Protein AF-A0A3P1XCD5-F1 (afdb_monomer_lite)

Secondary structure (DSSP, 8-state):
----EEE----TTT--PPPEEE-EEE-TTS-EEE----EEEEEETTEEEEEE----SEEEE--GGGTT-S-SEEEETTEEEES----S----S-EE-SSSS-SEEE-TT--EEESS----S----SS---SS---SS----SS----S---S-S---

pLDDT: mean 77.54, std 20.91, range [39.84, 97.88]

Organism: Escherichia coli (NCBI:txid562)

Radius of gyration: 29.1 Å; chains: 1; bounding box: 62×25×95 Å

InterPro domains:
  IPR015406 Tip attachment protein J, central straight fiber domain [PF09327] (1-129)
  IPR053171 Viral Tip Attachment Protein [PTHR36251] (1-156)

Structure (mmCIF, N/CA/C/O backbone):
data_AF-A0A3P1XCD5-F1
#
_entry.id   AF-A0A3P1XCD5-F1
#
loop_
_atom_site.group_PDB
_atom_site.id
_atom_site.type_symbol
_atom_site.label_atom_id
_atom_site.label_alt_id
_atom_site.label_comp_id
_atom_site.label_asym_id
_atom_site.label_entity_id
_atom_site.label_seq_id
_atom_site.pdbx_PDB_ins_code
_atom_site.Cartn_x
_atom_site.Cartn_y
_atom_site.Cartn_z
_atom_site.occupancy
_atom_site.B_iso_or_equiv
_atom_site.auth_seq_id
_atom_site.auth_comp_id
_atom_site.auth_asym_id
_atom_site.auth_atom_id
_atom_site.pdbx_PDB_model_num
ATOM 1 N N . ALA A 1 1 ? -35.760 3.566 32.550 1.00 39.84 1 ALA A N 1
ATOM 2 C CA . ALA A 1 1 ? -34.903 3.863 33.716 1.00 39.84 1 ALA A CA 1
ATOM 3 C C . ALA A 1 1 ? -33.448 3.689 33.296 1.00 39.84 1 ALA A C 1
ATOM 5 O O . ALA A 1 1 ? -33.149 2.697 32.645 1.00 39.84 1 ALA A O 1
ATOM 6 N N . ILE A 1 2 ? -32.579 4.657 33.595 1.00 44.41 2 ILE A N 1
ATOM 7 C CA . ILE A 1 2 ? -31.130 4.544 33.365 1.00 44.41 2 ILE A CA 1
ATOM 8 C C . ILE A 1 2 ? -30.530 3.922 34.626 1.00 44.41 2 ILE A C 1
ATOM 10 O O . ILE A 1 2 ? -30.710 4.470 35.710 1.00 44.41 2 ILE A O 1
ATOM 14 N N . GLN A 1 3 ? -29.849 2.786 34.490 1.00 42.66 3 GLN A N 1
ATOM 15 C CA . GLN A 1 3 ? -29.145 2.135 35.592 1.00 42.66 3 GLN A CA 1
ATOM 16 C C . GLN A 1 3 ? -27.652 2.442 35.459 1.00 42.66 3 GLN A C 1
ATOM 18 O O . GLN A 1 3 ? -27.022 2.070 34.472 1.00 42.66 3 GLN A O 1
ATOM 23 N N . GLN A 1 4 ? -27.110 3.169 36.434 1.00 44.19 4 GLN A N 1
ATOM 24 C CA . GLN A 1 4 ? -25.679 3.422 36.581 1.00 44.19 4 GLN A CA 1
ATOM 25 C C . GLN A 1 4 ? -25.167 2.534 37.715 1.00 44.19 4 GLN A C 1
ATOM 27 O O . GLN A 1 4 ? -25.718 2.561 38.814 1.00 44.19 4 GLN A O 1
ATOM 32 N N . ILE A 1 5 ? -24.123 1.750 37.454 1.00 49.16 5 ILE A N 1
ATOM 33 C CA . ILE A 1 5 ? -23.420 0.979 38.483 1.00 49.16 5 ILE A CA 1
ATOM 34 C C . ILE A 1 5 ? -22.043 1.625 38.654 1.00 49.16 5 ILE A C 1
ATOM 36 O O . ILE A 1 5 ? -21.262 1.675 37.707 1.00 49.16 5 ILE A O 1
ATOM 40 N N . GLN A 1 6 ? -21.770 2.153 39.847 1.00 47.38 6 GLN A N 1
ATOM 41 C CA . GLN A 1 6 ? -20.450 2.603 40.298 1.00 47.38 6 GLN A CA 1
ATOM 42 C C . GLN A 1 6 ? -20.065 1.769 41.523 1.00 47.38 6 GLN A C 1
ATOM 44 O O . GLN A 1 6 ? -20.864 1.648 42.451 1.00 47.38 6 GLN A O 1
ATOM 49 N N . LYS A 1 7 ? -18.842 1.230 41.563 1.00 43.72 7 LYS A N 1
ATOM 50 C CA . LYS A 1 7 ? -18.254 0.677 42.791 1.00 43.72 7 LYS A CA 1
ATOM 51 C C . LYS A 1 7 ? -16.837 1.219 42.956 1.00 43.72 7 LYS A C 1
ATOM 53 O O . LYS A 1 7 ? -16.003 1.045 42.075 1.00 43.72 7 LYS A O 1
ATOM 58 N N . VAL A 1 8 ? -16.590 1.869 44.090 1.00 49.16 8 VAL A N 1
ATOM 59 C CA . VAL A 1 8 ? -15.277 2.369 44.518 1.00 49.16 8 VAL A CA 1
ATOM 60 C C . VAL A 1 8 ? -15.071 1.906 45.949 1.00 49.16 8 VAL A C 1
ATOM 62 O O . VAL A 1 8 ? -15.930 2.152 46.793 1.00 49.16 8 VAL A O 1
ATOM 65 N N . GLN A 1 9 ? -13.958 1.235 46.225 1.00 43.09 9 GLN A N 1
ATOM 66 C CA . GLN A 1 9 ? -13.494 0.971 47.584 1.00 43.09 9 GLN A CA 1
ATOM 67 C C . GLN A 1 9 ? -12.041 1.429 47.669 1.00 43.09 9 GLN A C 1
ATOM 69 O O . GLN A 1 9 ? -11.182 0.930 46.944 1.00 43.09 9 GLN A O 1
ATOM 74 N N . VAL A 1 10 ? -11.796 2.399 48.544 1.00 47.75 10 VAL A N 1
ATOM 75 C CA . VAL A 1 10 ? -10.459 2.840 48.939 1.00 47.75 10 VAL A CA 1
ATOM 76 C C . VAL A 1 10 ? -10.131 2.105 50.238 1.00 47.75 10 VAL A C 1
ATOM 78 O O . VAL A 1 10 ? -10.894 2.201 51.197 1.00 47.75 10 VAL A O 1
ATOM 81 N N . ASP A 1 11 ? -9.037 1.344 50.264 1.00 45.06 11 ASP A N 1
ATOM 82 C CA . ASP A 1 11 ? -8.411 0.914 51.518 1.00 45.06 11 ASP A CA 1
ATOM 83 C C . ASP A 1 11 ? -7.591 2.100 52.057 1.00 45.06 11 ASP A C 1
ATOM 85 O O . ASP A 1 11 ? -6.872 2.759 51.307 1.00 45.06 11 ASP A O 1
ATOM 89 N N . THR A 1 12 ? -7.708 2.359 53.358 1.00 47.94 12 THR A N 1
ATOM 90 C CA . THR A 1 12 ? -6.943 3.270 54.235 1.00 47.94 12 THR A CA 1
ATOM 91 C C . THR A 1 12 ? -5.416 3.346 54.035 1.00 47.94 12 THR A C 1
ATOM 93 O O . THR A 1 12 ? -4.775 4.187 54.658 1.00 47.94 12 THR A O 1
ATOM 96 N N . ASN A 1 13 ? -4.827 2.536 53.153 1.00 54.19 13 ASN A N 1
ATOM 97 C CA . ASN A 1 13 ? -3.390 2.446 52.873 1.00 54.19 13 ASN A CA 1
ATOM 98 C C . ASN A 1 13 ? -2.887 3.285 51.676 1.00 54.19 13 ASN A C 1
ATOM 100 O O . ASN A 1 13 ? -1.794 3.039 51.175 1.00 54.19 13 ASN A O 1
ATOM 104 N N . ASN A 1 14 ? -3.645 4.281 51.202 1.00 51.28 14 ASN A N 1
ATOM 105 C CA . ASN A 1 14 ? -3.212 5.224 50.152 1.00 51.28 14 ASN A CA 1
ATOM 106 C C . ASN A 1 14 ? -2.833 4.579 48.794 1.00 51.28 14 ASN A C 1
ATOM 108 O O . ASN A 1 14 ? -2.141 5.194 47.984 1.00 51.28 14 ASN A O 1
ATOM 112 N N . ASN A 1 15 ? -3.315 3.361 48.521 1.00 48.16 15 ASN A N 1
ATOM 113 C CA . ASN A 1 15 ? -3.253 2.751 47.194 1.00 48.16 15 ASN A CA 1
ATOM 114 C C . ASN A 1 15 ? -4.500 3.152 46.393 1.00 48.16 15 ASN A C 1
ATOM 116 O O . ASN A 1 15 ? -5.629 2.799 46.738 1.00 48.16 15 ASN A O 1
ATOM 120 N N . LEU A 1 16 ? -4.285 3.913 45.320 1.00 46.44 16 LEU A N 1
ATOM 121 C CA . LEU A 1 16 ? -5.305 4.299 44.344 1.00 46.44 16 LEU A CA 1
ATOM 122 C C . LEU A 1 16 ? -5.878 3.046 43.656 1.00 46.44 16 LEU A C 1
ATOM 124 O O . LEU A 1 16 ? -5.241 2.473 42.780 1.00 46.44 16 LEU A O 1
ATOM 128 N N . ASN A 1 17 ? -7.097 2.642 44.025 1.00 46.97 17 ASN A N 1
ATOM 129 C CA . ASN A 1 17 ? -7.851 1.590 43.335 1.00 46.97 17 ASN A CA 1
ATOM 130 C C . ASN A 1 17 ? -8.818 2.208 42.308 1.00 46.97 17 ASN A C 1
ATOM 132 O O . ASN A 1 17 ? -9.622 3.085 42.628 1.00 46.97 17 ASN A O 1
ATOM 136 N N . SER A 1 18 ? -8.729 1.740 41.062 1.00 45.72 18 SER A N 1
ATOM 137 C CA . SER A 1 18 ? -9.459 2.217 39.878 1.00 45.72 18 SER A CA 1
ATOM 138 C C . SER A 1 18 ? -10.990 2.104 39.978 1.00 45.72 18 SER A C 1
ATOM 140 O O . SER A 1 18 ? -11.514 1.069 40.392 1.00 45.72 18 SER A O 1
ATOM 142 N N . MET A 1 19 ? -11.709 3.128 39.501 1.00 48.72 19 MET A N 1
ATOM 143 C CA . MET A 1 19 ? -13.178 3.185 39.401 1.00 48.72 19 MET A CA 1
ATOM 144 C C . MET A 1 19 ? -13.669 2.894 37.973 1.00 48.72 19 MET A C 1
ATOM 146 O O . MET A 1 19 ? -13.268 3.593 37.050 1.00 48.72 19 MET A O 1
ATOM 150 N N . TRP A 1 20 ? -14.631 1.982 37.780 1.00 42.47 20 TRP A N 1
ATOM 151 C CA . TRP A 1 20 ? -15.342 1.815 36.499 1.00 42.47 20 TRP A CA 1
ATOM 152 C C . TRP A 1 20 ? -16.846 2.115 36.627 1.00 42.47 20 TRP A C 1
ATOM 154 O O . TRP A 1 20 ? -17.448 1.875 37.674 1.00 42.47 20 TRP A O 1
ATOM 164 N N . ALA A 1 21 ? -17.453 2.660 35.563 1.00 46.06 21 ALA A N 1
ATOM 165 C CA . ALA A 1 21 ? -18.887 2.946 35.479 1.00 46.06 21 ALA A CA 1
ATOM 166 C C . ALA A 1 21 ? -19.405 2.739 34.048 1.00 46.06 21 ALA A C 1
ATOM 168 O O . ALA A 1 21 ? -18.820 3.249 33.093 1.00 46.06 21 ALA A O 1
ATOM 169 N N . VAL A 1 22 ? -20.522 2.021 33.914 1.00 49.25 22 VAL A N 1
ATOM 170 C CA . VAL A 1 22 ? -21.260 1.848 32.652 1.00 49.25 22 VAL A CA 1
ATOM 171 C C . VAL A 1 22 ? -22.561 2.636 32.752 1.00 49.25 22 VAL A C 1
ATOM 173 O O . VAL A 1 22 ? -23.276 2.548 33.753 1.00 49.25 22 VAL A O 1
ATOM 176 N N . LYS A 1 23 ? -22.861 3.426 31.721 1.00 44.03 23 LYS A N 1
ATOM 177 C CA . LYS A 1 23 ? -24.098 4.207 31.600 1.00 44.03 23 LYS A CA 1
ATOM 178 C C . LYS A 1 23 ? -24.884 3.683 30.402 1.00 44.03 23 LYS A C 1
ATOM 180 O O . LYS A 1 23 ? -24.290 3.226 29.435 1.00 44.03 23 LYS A O 1
ATOM 185 N N . LEU A 1 24 ? -26.208 3.764 30.446 1.00 44.25 24 LEU A N 1
ATOM 186 C CA . LEU A 1 24 ? -27.091 3.440 29.321 1.00 44.25 24 LEU A CA 1
ATOM 187 C C . LEU A 1 24 ? -27.911 4.685 28.954 1.00 44.25 24 LEU A C 1
ATOM 189 O O . LEU A 1 24 ? -28.311 5.441 29.839 1.00 44.25 24 LEU A O 1
ATOM 193 N N . GLN A 1 25 ? -28.165 4.913 27.666 1.00 40.53 25 GLN A N 1
ATOM 194 C CA . GLN A 1 25 ? -29.030 5.989 27.155 1.00 40.53 25 GLN A CA 1
ATOM 195 C C . GLN A 1 25 ? -29.904 5.467 26.016 1.00 40.53 25 GLN A C 1
ATOM 197 O O . GLN A 1 25 ? -29.563 4.471 25.390 1.00 40.53 25 GLN A O 1
ATOM 202 N N . GLN A 1 26 ? -31.035 6.124 25.761 1.00 43.03 26 GLN A N 1
ATOM 203 C CA . GLN A 1 26 ? -32.014 5.740 24.743 1.00 43.03 26 GLN A CA 1
ATOM 204 C C . GLN A 1 26 ? -31.973 6.732 23.566 1.00 43.03 26 GLN A C 1
ATOM 206 O O . GLN A 1 26 ? -31.944 7.940 23.782 1.00 43.03 26 GLN A O 1
ATOM 211 N N . MET A 1 27 ? -31.946 6.232 22.334 1.00 50.66 27 MET A N 1
ATOM 212 C CA . MET A 1 27 ? -32.069 6.964 21.074 1.00 50.66 27 MET A CA 1
ATOM 213 C C . MET A 1 27 ? -33.511 7.470 20.892 1.00 50.66 27 MET A C 1
ATOM 215 O O . MET A 1 27 ? -34.446 6.925 21.478 1.00 50.66 27 MET A O 1
ATOM 219 N N . GLN A 1 28 ? -33.704 8.489 20.046 1.00 43.78 28 GLN A N 1
ATOM 220 C CA . GLN A 1 28 ? -35.023 9.071 19.732 1.00 43.78 28 GLN A CA 1
ATOM 221 C C . GLN A 1 28 ? -36.004 8.085 19.065 1.00 43.78 28 GLN A C 1
ATOM 223 O O . GLN A 1 28 ? -37.207 8.311 19.116 1.00 43.78 28 GLN A O 1
ATOM 228 N N . ASP A 1 29 ? -35.511 6.983 18.488 1.00 56.44 29 ASP A N 1
ATOM 229 C CA . ASP A 1 29 ? -36.316 5.874 17.951 1.00 56.44 29 ASP A CA 1
ATOM 230 C C . ASP A 1 29 ? -36.658 4.797 19.008 1.00 56.44 29 ASP A C 1
ATOM 232 O O . ASP A 1 29 ? -37.288 3.789 18.692 1.00 56.44 29 ASP A O 1
ATOM 236 N N . GLY A 1 30 ? -36.241 4.994 20.266 1.00 52.62 30 GLY A N 1
ATOM 237 C CA . GLY A 1 30 ? -36.460 4.073 21.380 1.00 52.62 30 GLY A CA 1
ATOM 238 C C . GLY A 1 30 ? -35.308 3.100 21.669 1.00 52.62 30 GLY A C 1
ATOM 239 O O . GLY A 1 30 ? -35.405 2.342 22.639 1.00 52.62 30 GLY A O 1
ATOM 240 N N . ARG A 1 31 ? -34.205 3.110 20.907 1.00 49.84 31 ARG A N 1
ATOM 241 C CA . ARG A 1 31 ? -33.095 2.147 21.072 1.00 49.84 31 ARG A CA 1
ATOM 242 C C . ARG A 1 31 ? -32.117 2.497 22.189 1.00 49.84 31 ARG A C 1
ATOM 244 O O . ARG A 1 31 ? -31.587 3.593 22.223 1.00 49.84 31 ARG A O 1
ATOM 251 N N . LEU A 1 32 ? -31.786 1.562 23.072 1.00 48.28 32 LEU A N 1
ATOM 252 C CA . LEU A 1 32 ? -30.770 1.778 24.110 1.00 48.28 32 LEU A CA 1
ATOM 253 C C . LEU A 1 32 ? -29.347 1.546 23.555 1.00 48.28 32 LEU A C 1
ATOM 255 O O . LEU A 1 32 ? -29.138 0.584 22.822 1.00 48.28 32 LEU A O 1
ATOM 259 N N . TYR A 1 33 ? -28.368 2.388 23.906 1.00 50.53 33 TYR A N 1
ATOM 260 C CA . TYR A 1 33 ? -26.943 2.193 23.588 1.00 50.53 33 TYR A CA 1
ATOM 261 C C . TYR A 1 33 ? -26.061 2.220 24.844 1.00 50.53 33 TYR A C 1
ATOM 263 O O . TYR A 1 33 ? -26.396 2.854 25.851 1.00 50.53 33 TYR A O 1
ATOM 271 N N . ILE A 1 34 ? -24.924 1.517 24.771 1.00 55.53 34 ILE A N 1
ATOM 272 C CA . ILE A 1 34 ? -23.881 1.506 25.805 1.00 55.53 34 ILE A CA 1
ATOM 273 C C . ILE A 1 34 ? -23.209 2.881 25.810 1.00 55.53 34 ILE A C 1
ATOM 275 O O . ILE A 1 34 ? -22.548 3.267 24.850 1.00 55.53 34 ILE A O 1
ATOM 279 N N . ALA A 1 35 ? -23.415 3.626 26.892 1.00 49.25 35 ALA A N 1
ATOM 280 C CA . ALA A 1 35 ? -23.008 5.018 27.059 1.00 49.25 35 ALA A CA 1
ATOM 281 C C . ALA A 1 35 ? -21.677 5.188 27.830 1.00 49.25 35 ALA A C 1
ATOM 283 O O . ALA A 1 35 ? -21.349 6.308 28.216 1.00 49.25 35 ALA A O 1
ATOM 284 N N . GLY A 1 36 ? -20.913 4.104 28.055 1.00 42.12 36 GLY A N 1
ATOM 285 C CA . GLY A 1 36 ? -19.539 4.130 28.593 1.00 42.12 36 GLY A CA 1
ATOM 286 C C . GLY A 1 36 ? -19.046 2.772 29.125 1.00 42.12 36 GLY A C 1
ATOM 287 O O . GLY A 1 36 ? -19.868 1.964 29.548 1.00 42.12 36 GLY A O 1
ATOM 288 N N . ILE A 1 37 ? -17.724 2.532 29.107 1.00 52.44 37 ILE A N 1
ATOM 289 C CA . ILE A 1 37 ? -17.035 1.359 29.698 1.00 52.44 37 ILE A CA 1
ATOM 290 C C . ILE A 1 37 ? -15.797 1.851 30.485 1.00 52.44 37 ILE A C 1
ATOM 292 O O . ILE A 1 37 ? -15.289 2.941 30.224 1.00 52.44 37 ILE A O 1
ATOM 296 N N . GLY A 1 38 ? -15.399 1.095 31.515 1.00 52.97 38 GLY A N 1
ATOM 297 C CA . GLY A 1 38 ? -14.510 1.474 32.618 1.00 52.97 38 GLY A CA 1
ATOM 298 C C . GLY A 1 38 ? -13.114 1.997 32.272 1.00 52.97 38 GLY A C 1
ATOM 299 O O . GLY A 1 38 ? -12.480 1.557 31.315 1.00 52.97 38 GLY A O 1
ATOM 300 N N . ALA A 1 39 ? -12.637 2.898 33.135 1.00 48.97 39 ALA A N 1
ATOM 301 C CA . ALA A 1 39 ? -11.312 3.495 33.098 1.00 48.97 39 ALA A CA 1
ATOM 302 C C . ALA A 1 39 ? -10.479 3.030 34.305 1.00 48.97 39 ALA A C 1
ATOM 304 O O . ALA A 1 39 ? -11.002 2.906 35.412 1.00 48.97 39 ALA A O 1
ATOM 305 N N . GLY A 1 40 ? -9.188 2.779 34.112 1.00 52.56 40 GLY A N 1
ATOM 306 C CA . GLY A 1 40 ? -8.277 2.372 35.185 1.00 52.56 40 GLY A CA 1
ATOM 307 C C . GLY A 1 40 ? -6.885 2.959 35.003 1.00 52.56 40 GLY A C 1
ATOM 308 O O . GLY A 1 40 ? -6.543 3.409 33.911 1.00 52.56 40 GLY A O 1
ATOM 309 N N . ILE A 1 41 ? -6.105 2.975 36.084 1.00 48.50 41 ILE A N 1
ATOM 310 C CA . ILE A 1 41 ? -4.690 3.353 36.069 1.00 48.50 41 ILE A CA 1
ATOM 311 C C . ILE A 1 41 ? -3.892 2.066 36.240 1.00 48.50 41 ILE A C 1
ATOM 313 O O . ILE A 1 41 ? -4.072 1.358 37.230 1.00 48.50 41 ILE A O 1
ATOM 317 N N . GLU A 1 42 ? -3.032 1.765 35.279 1.00 52.66 42 GLU A N 1
ATOM 318 C CA . GLU A 1 42 ? -2.093 0.655 35.342 1.00 52.66 42 GLU A CA 1
ATOM 319 C C . GLU A 1 42 ? -0.697 1.203 35.637 1.00 52.66 42 GLU A C 1
ATOM 321 O O . GLU A 1 42 ? -0.253 2.174 35.023 1.00 52.66 42 GLU A O 1
ATOM 326 N N . ASN A 1 43 ? -0.016 0.618 36.620 1.00 47.09 43 ASN A N 1
ATOM 327 C CA . ASN A 1 43 ? 1.349 0.999 36.955 1.00 47.09 43 ASN A CA 1
ATOM 328 C C . ASN A 1 43 ? 2.306 0.125 36.139 1.00 47.09 43 ASN A C 1
ATOM 330 O O . ASN A 1 43 ? 2.537 -1.034 36.483 1.00 47.09 43 ASN A O 1
ATOM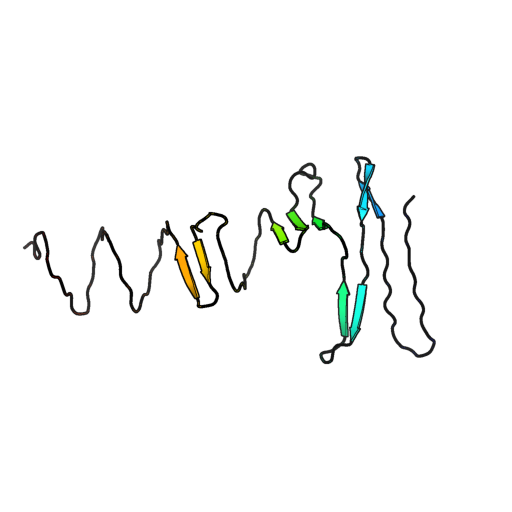 334 N N . THR A 1 44 ? 2.812 0.665 35.034 1.00 63.47 44 THR A N 1
ATOM 335 C CA . THR A 1 44 ? 3.817 -0.006 34.200 1.00 63.47 44 THR A CA 1
ATOM 336 C C . THR A 1 44 ? 5.225 0.373 34.680 1.00 63.47 44 THR A C 1
ATOM 338 O O . THR A 1 44 ? 5.382 1.411 35.327 1.00 63.47 44 THR A O 1
ATOM 341 N N . PRO A 1 45 ? 6.277 -0.406 34.365 1.00 60.91 45 PRO A N 1
ATOM 342 C CA . PRO A 1 45 ? 7.663 -0.020 34.659 1.00 60.91 45 PRO A CA 1
ATOM 343 C C . PRO A 1 45 ? 8.061 1.358 34.096 1.00 60.91 45 PRO A C 1
ATOM 345 O O . PRO A 1 45 ? 8.946 2.006 34.648 1.00 60.91 45 PRO A O 1
ATOM 348 N N . ASP A 1 46 ? 7.363 1.822 33.053 1.00 70.06 46 ASP A N 1
ATOM 349 C CA . ASP A 1 46 ? 7.556 3.122 32.400 1.00 70.06 46 ASP A CA 1
ATOM 350 C C . ASP A 1 46 ? 6.661 4.242 32.982 1.00 70.06 46 ASP A C 1
ATOM 352 O O . ASP A 1 46 ? 6.666 5.372 32.488 1.00 70.06 46 ASP A O 1
ATOM 356 N N . GLY A 1 47 ? 5.887 3.950 34.036 1.00 59.97 47 GLY A N 1
ATOM 357 C CA . GLY A 1 47 ? 5.024 4.896 34.748 1.00 59.97 47 GLY A CA 1
ATOM 358 C C . GLY A 1 47 ? 3.531 4.538 34.739 1.00 59.97 47 GLY A C 1
ATOM 359 O O . GLY A 1 47 ? 3.103 3.501 34.227 1.00 59.97 47 GLY A O 1
ATOM 360 N N . MET A 1 48 ? 2.716 5.421 35.328 1.00 63.16 48 MET A N 1
ATOM 361 C CA . MET A 1 48 ? 1.256 5.272 35.377 1.00 63.16 48 MET A CA 1
ATOM 362 C C . MET A 1 48 ? 0.620 5.532 34.006 1.00 63.16 48 MET A C 1
ATOM 364 O O . MET A 1 48 ? 0.762 6.623 33.453 1.00 63.16 48 MET A O 1
ATOM 368 N N . GLN A 1 49 ? -0.150 4.567 33.499 1.00 54.84 49 GLN A N 1
ATOM 369 C CA . GLN A 1 49 ? -0.906 4.678 32.251 1.00 54.84 49 GLN A CA 1
ATOM 370 C C . GLN A 1 49 ? -2.410 4.599 32.527 1.00 54.84 49 GLN A C 1
ATOM 372 O O . GLN A 1 49 ? -2.892 3.675 33.176 1.00 54.84 49 GLN A O 1
ATOM 377 N N . SER A 1 50 ? -3.166 5.590 32.051 1.00 50.44 50 SER A N 1
ATOM 378 C CA . SER A 1 50 ? -4.632 5.556 32.099 1.00 50.44 50 SER A CA 1
ATOM 379 C C . SER A 1 50 ? -5.177 4.859 30.856 1.00 50.44 50 SER A C 1
ATOM 381 O O . SER A 1 50 ? -4.785 5.214 29.745 1.00 50.44 50 SER A O 1
ATOM 383 N N . GLN A 1 51 ? -6.108 3.920 31.027 1.00 54.47 51 GLN A N 1
ATOM 384 C CA . GLN A 1 51 ? -6.727 3.184 29.920 1.00 54.47 51 GLN A CA 1
ATOM 385 C C . GLN A 1 51 ? -8.250 3.144 30.023 1.00 54.47 51 GLN A C 1
ATOM 387 O O . GLN A 1 51 ? -8.800 3.100 31.123 1.00 54.47 51 GLN A O 1
ATOM 392 N N . VAL A 1 52 ? -8.920 3.132 28.866 1.00 64.75 52 VAL A N 1
ATOM 393 C CA . VAL A 1 52 ? -10.356 2.856 28.726 1.00 64.75 52 VAL A CA 1
ATOM 394 C C . VAL A 1 52 ? -10.494 1.556 27.949 1.00 64.75 52 VAL A C 1
ATOM 396 O O . VAL A 1 52 ? -10.115 1.489 26.781 1.00 64.75 52 VAL A O 1
ATOM 399 N N . LEU A 1 53 ? -11.032 0.527 28.596 1.00 64.12 53 LEU A N 1
ATOM 400 C CA . LEU A 1 53 ? -11.256 -0.774 27.972 1.00 64.12 53 LEU A CA 1
ATOM 401 C C . LEU A 1 53 ? -12.728 -0.883 27.597 1.00 64.12 53 LEU A C 1
ATOM 403 O O . LEU A 1 53 ? -13.593 -0.706 28.449 1.00 64.12 53 LEU A O 1
ATOM 407 N N . LEU A 1 54 ? -13.018 -1.164 26.327 1.00 73.06 54 LEU A N 1
ATOM 408 C CA . LEU A 1 54 ? -14.377 -1.337 25.821 1.00 73.06 54 LEU A CA 1
ATOM 409 C C . LEU A 1 54 ? -14.611 -2.824 25.501 1.00 73.06 54 LEU A C 1
ATOM 411 O O . LEU A 1 54 ? -14.103 -3.324 24.504 1.00 73.06 54 LEU A O 1
ATOM 415 N N . ALA A 1 55 ? -15.385 -3.527 26.328 1.00 72.25 55 ALA A N 1
ATOM 416 C CA . ALA A 1 55 ? -15.817 -4.899 26.057 1.00 72.25 55 ALA A CA 1
ATOM 417 C C . ALA A 1 55 ? -17.198 -4.891 25.382 1.00 72.25 55 ALA A C 1
ATOM 419 O O . ALA A 1 55 ? -18.217 -4.707 26.050 1.00 72.25 55 ALA A O 1
ATOM 420 N N . ALA A 1 56 ? -17.232 -5.039 24.056 1.00 72.75 56 ALA A N 1
ATOM 421 C CA . ALA A 1 56 ? -18.467 -5.089 23.275 1.00 72.75 56 ALA A CA 1
ATOM 422 C C . ALA A 1 56 ? -18.270 -5.877 21.968 1.00 72.75 56 ALA A C 1
ATOM 424 O O . ALA A 1 56 ? -17.237 -5.732 21.321 1.00 72.75 56 ALA A O 1
ATOM 425 N N . ASP A 1 57 ? -19.290 -6.631 21.539 1.00 80.00 57 ASP A N 1
ATOM 426 C CA . ASP A 1 57 ? -19.275 -7.382 20.265 1.00 80.00 57 ASP A CA 1
ATOM 427 C C . ASP A 1 57 ? -19.180 -6.465 19.037 1.00 80.00 57 ASP A C 1
ATOM 429 O O . ASP A 1 57 ? -18.682 -6.845 17.974 1.00 80.00 57 ASP A O 1
ATOM 433 N N . ARG A 1 58 ? -19.709 -5.245 19.173 1.00 84.12 58 ARG A N 1
ATOM 434 C CA . ARG A 1 58 ? -19.723 -4.232 18.125 1.00 84.12 58 ARG A CA 1
ATOM 435 C C . ARG A 1 58 ? -19.700 -2.837 18.728 1.00 84.12 58 ARG A C 1
ATOM 437 O O . ARG A 1 58 ? -20.590 -2.471 19.495 1.00 84.12 58 ARG A O 1
ATOM 444 N N . ILE A 1 59 ? -18.738 -2.030 18.302 1.00 87.25 59 ILE A N 1
ATOM 445 C CA . ILE A 1 59 ? -18.657 -0.605 18.632 1.00 87.25 59 ILE A CA 1
ATOM 446 C C . ILE A 1 59 ? -18.837 0.159 17.333 1.00 87.25 59 ILE A C 1
ATOM 448 O O . ILE A 1 59 ? -18.059 -0.029 16.407 1.00 87.25 59 ILE A O 1
ATOM 452 N N . ALA A 1 60 ? -19.857 1.008 17.250 1.00 86.12 60 ALA A N 1
ATOM 453 C CA . ALA A 1 60 ? -20.126 1.801 16.059 1.00 86.12 60 ALA A CA 1
ATOM 454 C C . ALA A 1 60 ? -20.219 3.287 16.410 1.00 86.12 60 ALA A C 1
ATOM 456 O O . ALA A 1 60 ? -21.019 3.680 17.258 1.00 86.12 60 ALA A O 1
ATOM 457 N N . MET A 1 61 ? -19.438 4.120 15.724 1.00 86.62 61 MET A N 1
ATOM 458 C CA . MET A 1 61 ? -19.588 5.573 15.777 1.00 86.62 61 MET A CA 1
ATOM 459 C C . MET A 1 61 ? -20.570 5.988 14.685 1.00 86.62 61 MET A C 1
ATOM 461 O O . MET A 1 61 ? -20.236 5.977 13.502 1.00 86.62 61 MET A O 1
ATOM 465 N N . ILE A 1 62 ? -21.799 6.311 15.073 1.00 82.50 62 ILE A N 1
ATOM 466 C CA . ILE A 1 62 ? -22.883 6.684 14.156 1.00 82.50 62 ILE A CA 1
ATOM 467 C C . ILE A 1 62 ? -23.076 8.201 14.130 1.00 82.50 62 ILE A C 1
ATOM 469 O O . ILE A 1 62 ? -22.810 8.884 15.117 1.00 82.50 62 ILE A O 1
ATOM 473 N N . ASN A 1 63 ? -23.548 8.727 13.001 1.00 78.31 63 ASN A N 1
ATOM 474 C CA . ASN A 1 63 ? -23.934 10.127 12.865 1.00 78.31 63 ASN A CA 1
ATOM 475 C C . ASN A 1 63 ? -25.459 10.216 12.650 1.00 78.31 63 ASN A C 1
ATOM 477 O O . ASN A 1 63 ? -25.924 9.910 11.552 1.00 78.31 63 ASN A O 1
ATOM 481 N N . PRO A 1 64 ? -26.247 10.676 13.640 1.00 76.94 64 PRO A N 1
ATOM 482 C CA . PRO A 1 64 ? -27.701 10.793 13.507 1.00 76.94 64 PRO A CA 1
ATOM 483 C C . PRO A 1 64 ? -28.160 11.647 12.321 1.00 76.94 64 PRO A C 1
ATOM 485 O O . PRO A 1 64 ? -29.208 11.368 11.744 1.00 76.94 64 PRO A O 1
ATOM 488 N N . ALA A 1 65 ? -27.359 12.632 11.897 1.00 78.62 65 ALA A N 1
ATOM 489 C CA . ALA A 1 65 ? -27.687 13.500 10.766 1.00 78.62 65 ALA A CA 1
ATOM 490 C C . ALA A 1 65 ? -27.749 12.752 9.421 1.00 78.62 65 ALA A C 1
ATOM 492 O O . ALA A 1 65 ? -28.378 13.237 8.486 1.00 78.62 65 ALA A O 1
ATOM 493 N N . ASN A 1 66 ? -27.138 11.563 9.320 1.00 78.88 66 ASN A N 1
ATOM 494 C CA . ASN A 1 66 ? -27.238 10.694 8.142 1.00 78.88 66 ASN A CA 1
ATOM 495 C C . ASN A 1 66 ? -28.280 9.567 8.300 1.00 78.88 66 ASN A C 1
ATOM 497 O O . ASN A 1 66 ? -28.260 8.585 7.553 1.00 78.88 66 ASN A O 1
ATOM 501 N N . GLY A 1 67 ? -29.162 9.669 9.300 1.00 74.44 67 GLY A N 1
ATOM 502 C CA . GLY A 1 67 ? -30.142 8.630 9.618 1.00 74.44 67 GLY A CA 1
ATOM 503 C C . GLY A 1 67 ? -29.524 7.371 10.233 1.00 74.44 67 GLY A C 1
ATOM 504 O O . GLY A 1 67 ? -30.132 6.307 10.169 1.00 74.44 67 GLY A O 1
ATOM 505 N N . ASN A 1 68 ? -28.311 7.465 10.797 1.00 73.00 68 ASN A N 1
ATOM 506 C CA . ASN A 1 68 ? -27.537 6.337 11.336 1.00 73.00 68 ASN A CA 1
ATOM 507 C C . ASN A 1 68 ? -27.230 5.230 10.308 1.00 73.00 68 ASN A C 1
ATOM 509 O O . ASN A 1 68 ? -26.947 4.091 10.683 1.00 73.00 68 ASN A O 1
ATOM 513 N N . THR A 1 69 ? -27.285 5.551 9.015 1.00 75.88 69 THR A N 1
ATOM 514 C CA . THR A 1 69 ? -27.168 4.567 7.927 1.00 75.88 69 THR A CA 1
ATOM 515 C C . THR A 1 69 ? -25.718 4.261 7.555 1.00 75.88 69 THR A C 1
ATOM 517 O O . THR A 1 69 ? -25.413 3.151 7.124 1.00 75.88 69 THR A O 1
ATOM 520 N N . LYS A 1 70 ? -24.806 5.219 7.769 1.00 80.69 70 LYS A N 1
ATOM 521 C CA . LYS A 1 70 ? -23.374 5.099 7.459 1.00 80.69 70 LYS A CA 1
ATOM 522 C C . LYS A 1 70 ? -22.553 5.388 8.726 1.00 80.69 70 LYS A C 1
ATOM 524 O O . LYS A 1 70 ? -22.346 6.562 9.051 1.00 80.69 70 LYS A O 1
ATOM 529 N N . PRO A 1 71 ? -22.112 4.359 9.476 1.00 83.25 71 PRO A N 1
ATOM 530 C CA . PRO A 1 71 ? -21.237 4.557 10.628 1.00 83.25 71 PRO A CA 1
ATOM 531 C C . PRO A 1 71 ? -19.870 5.081 10.174 1.00 83.25 71 PRO A C 1
ATOM 533 O O . PRO A 1 71 ? -19.349 4.654 9.149 1.00 83.25 71 PRO A O 1
ATOM 536 N N . MET A 1 72 ? -19.257 5.982 10.930 1.00 85.81 72 MET A N 1
ATOM 537 C CA . MET A 1 72 ? -17.907 6.486 10.645 1.00 85.81 72 MET A CA 1
ATOM 538 C C . MET A 1 72 ? -16.835 5.432 10.952 1.00 85.81 72 MET A C 1
ATOM 540 O O . MET A 1 72 ? -15.854 5.309 10.225 1.00 85.81 72 MET A O 1
ATOM 544 N N . PHE A 1 73 ? -17.066 4.652 12.006 1.00 91.88 73 PHE A N 1
ATOM 545 C CA . PHE A 1 73 ? -16.176 3.616 12.515 1.00 91.88 73 PHE A CA 1
ATOM 546 C C . PHE A 1 73 ? -17.023 2.452 13.016 1.00 91.88 73 PHE A C 1
ATOM 548 O O . PHE A 1 73 ? -18.014 2.684 13.715 1.00 91.88 73 PHE A O 1
ATOM 555 N N . VAL A 1 74 ? -16.639 1.221 12.688 1.00 91.94 74 VAL A N 1
ATOM 556 C CA . VAL A 1 74 ? -17.206 0.008 13.283 1.00 91.94 74 VAL A CA 1
ATOM 557 C C . VAL A 1 74 ? -16.072 -0.928 13.672 1.00 91.94 74 VAL A C 1
ATOM 559 O O . VAL A 1 74 ? -15.379 -1.426 12.794 1.00 91.94 74 VAL A O 1
ATOM 562 N N . GLY A 1 75 ? -15.905 -1.183 14.966 1.00 93.00 75 GLY A N 1
ATOM 563 C CA . GLY A 1 75 ? -15.108 -2.300 15.466 1.00 93.00 75 GLY A CA 1
ATOM 564 C C . GLY A 1 75 ? -16.011 -3.516 15.636 1.00 93.00 75 GLY A C 1
ATOM 565 O O . GLY A 1 75 ? -16.990 -3.431 16.383 1.00 93.00 75 GLY A O 1
ATOM 566 N N . GLN A 1 76 ? -15.733 -4.603 14.918 1.00 92.56 76 GLN A N 1
ATOM 567 C CA . GLN A 1 76 ? -16.491 -5.855 14.993 1.00 92.56 76 GLN A CA 1
ATOM 568 C C . GLN A 1 76 ? -15.654 -7.017 14.447 1.00 92.56 76 GLN A C 1
ATOM 570 O O . GLN A 1 76 ? -15.069 -6.889 13.376 1.00 92.56 76 GLN A O 1
ATOM 575 N N . GLY A 1 77 ? -15.645 -8.156 15.150 1.00 89.38 77 GLY A N 1
ATOM 576 C CA . GLY A 1 77 ? -14.995 -9.386 14.675 1.00 89.38 77 GLY A CA 1
ATOM 577 C C . GLY A 1 77 ? -13.513 -9.200 14.342 1.00 89.38 77 GLY A C 1
ATOM 578 O O . GLY A 1 77 ? -13.095 -9.532 13.239 1.00 89.38 77 GLY A O 1
ATOM 579 N N . ASP A 1 78 ? -12.756 -8.589 15.259 1.00 89.38 78 ASP A N 1
ATOM 580 C CA . ASP A 1 78 ? -11.325 -8.260 15.119 1.00 89.38 78 ASP A CA 1
ATOM 581 C C . ASP A 1 78 ? -10.970 -7.342 13.936 1.00 89.38 78 ASP A C 1
ATOM 583 O O . ASP A 1 78 ? -9.799 -7.134 13.614 1.00 89.38 78 ASP A O 1
ATOM 587 N N . GLN A 1 79 ? -11.977 -6.747 13.298 1.00 91.62 79 GLN A N 1
ATOM 588 C CA . GLN A 1 79 ? -11.818 -5.835 12.178 1.00 91.62 79 GLN A CA 1
ATOM 589 C C . GLN A 1 79 ? -12.358 -4.451 12.513 1.00 91.62 79 GLN A C 1
ATOM 591 O O . GLN A 1 79 ? -13.296 -4.272 13.295 1.00 91.62 79 GLN A O 1
ATOM 596 N N . ILE A 1 80 ? -11.751 -3.455 11.873 1.00 92.94 80 ILE A N 1
ATOM 597 C CA . ILE A 1 80 ? -12.215 -2.076 11.886 1.00 92.94 80 ILE A CA 1
ATOM 598 C C . ILE A 1 80 ? -12.687 -1.730 10.479 1.00 92.94 80 ILE A C 1
ATOM 600 O O . ILE A 1 80 ? -11.915 -1.782 9.522 1.00 92.94 80 ILE A O 1
ATOM 604 N N . PHE A 1 81 ? -13.946 -1.324 10.367 1.00 91.56 81 PHE A N 1
ATOM 605 C CA . PHE A 1 81 ? -14.533 -0.804 9.142 1.00 91.56 81 PHE A CA 1
ATOM 606 C C . PHE A 1 81 ? -14.634 0.713 9.245 1.00 91.56 81 PHE A C 1
ATOM 608 O O . PHE A 1 81 ? -15.243 1.253 10.172 1.00 91.56 81 PHE A O 1
ATOM 615 N N . MET A 1 82 ? -14.045 1.401 8.276 1.00 92.69 82 MET A N 1
ATOM 616 C CA . MET A 1 82 ? -14.118 2.850 8.132 1.00 92.69 82 MET A CA 1
ATOM 617 C C . MET A 1 82 ? -14.537 3.165 6.707 1.00 92.69 82 MET A C 1
ATOM 619 O O . MET A 1 82 ? -14.085 2.519 5.765 1.00 92.69 82 MET A O 1
ATOM 623 N N . ASN A 1 83 ? -15.408 4.155 6.556 1.00 86.69 83 ASN A N 1
ATOM 624 C CA . ASN A 1 83 ? -15.855 4.572 5.234 1.00 86.69 83 ASN A CA 1
ATOM 625 C C . ASN A 1 83 ? -14.835 5.479 4.547 1.00 86.69 83 ASN A C 1
ATOM 627 O O . ASN A 1 83 ? -14.459 5.244 3.406 1.00 86.69 83 ASN A O 1
ATOM 631 N N . GLU A 1 84 ? -14.400 6.517 5.252 1.00 88.12 84 GLU A N 1
ATOM 632 C CA . GLU A 1 84 ? -13.436 7.507 4.785 1.00 88.12 84 GLU A CA 1
ATOM 633 C C . GLU A 1 84 ? -12.523 7.847 5.961 1.00 88.12 84 GLU A C 1
ATOM 635 O O . GLU A 1 84 ? -12.985 7.945 7.101 1.00 88.12 84 GLU A O 1
ATOM 640 N N . VAL A 1 85 ? -11.227 7.997 5.694 1.00 91.31 85 VAL A N 1
ATOM 641 C CA . VAL A 1 85 ? -10.227 8.295 6.718 1.00 91.31 85 VAL A CA 1
ATOM 642 C C . VAL A 1 85 ? -9.255 9.350 6.198 1.00 91.31 85 VAL A C 1
ATOM 644 O O . VAL A 1 85 ? -8.782 9.270 5.067 1.00 91.31 85 VAL A O 1
ATOM 647 N N . PHE A 1 86 ? -8.950 10.342 7.034 1.00 94.00 86 PHE A N 1
ATOM 648 C CA . PHE A 1 86 ? -7.901 11.326 6.789 1.00 94.00 86 PHE A CA 1
ATOM 649 C C . PHE A 1 86 ? -6.804 11.129 7.835 1.00 94.00 86 PHE A C 1
ATOM 651 O O . PHE A 1 86 ? -7.058 11.237 9.034 1.00 94.00 86 PHE A O 1
ATOM 658 N N . LEU A 1 87 ? -5.593 10.798 7.387 1.00 94.38 87 LEU A N 1
ATOM 659 C CA . LEU A 1 87 ? -4.457 10.464 8.246 1.00 94.38 87 LEU A CA 1
ATOM 660 C C . LEU A 1 87 ? -3.271 11.362 7.908 1.00 94.38 87 LEU A C 1
ATOM 662 O O . LEU A 1 87 ? -3.017 11.640 6.739 1.00 94.38 87 LEU A O 1
ATOM 666 N N . LYS A 1 88 ? -2.496 11.754 8.927 1.00 96.12 88 LYS A N 1
ATOM 667 C CA . LYS A 1 88 ? -1.192 12.398 8.706 1.00 96.12 88 LYS A CA 1
ATOM 668 C C . LYS A 1 88 ? -0.152 11.386 8.209 1.00 96.12 88 LYS A C 1
ATOM 670 O O . LYS A 1 88 ? 0.570 11.673 7.264 1.00 96.12 88 LYS A O 1
ATOM 675 N N . TYR A 1 89 ? -0.099 10.212 8.842 1.00 95.44 89 TYR A N 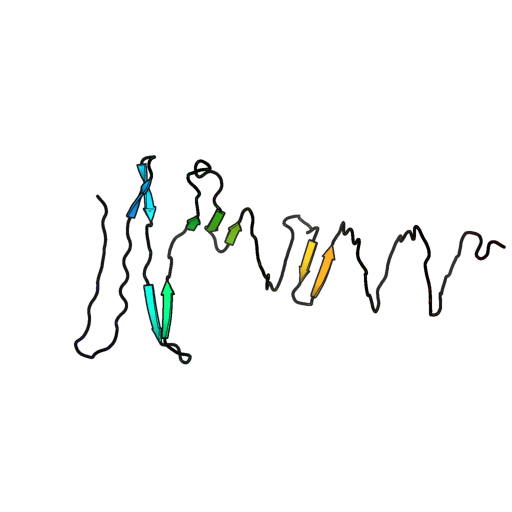1
ATOM 676 C CA . TYR A 1 89 ? 0.775 9.094 8.479 1.00 95.44 89 TYR A CA 1
ATOM 677 C C . TYR A 1 89 ? 0.042 7.766 8.706 1.00 95.44 89 TYR A C 1
ATOM 679 O O . TYR A 1 89 ? -0.741 7.654 9.651 1.00 95.44 89 TYR A O 1
ATOM 687 N N . LEU A 1 90 ? 0.320 6.766 7.865 1.00 93.75 90 LEU A N 1
ATOM 688 C CA . LEU A 1 90 ? -0.133 5.385 8.032 1.00 93.75 90 LEU A CA 1
ATOM 689 C C . LEU A 1 90 ? 1.090 4.479 8.198 1.00 93.75 90 LEU A C 1
ATOM 691 O O . LEU A 1 90 ? 1.875 4.329 7.264 1.00 93.75 90 LEU A O 1
ATOM 695 N N . THR A 1 91 ? 1.224 3.858 9.368 1.00 94.12 91 THR A N 1
ATOM 696 C CA . THR A 1 91 ? 2.221 2.811 9.624 1.00 94.12 91 THR A CA 1
ATOM 697 C C . THR A 1 91 ? 1.512 1.467 9.591 1.00 94.12 91 THR A C 1
ATOM 699 O O . THR A 1 91 ? 0.717 1.170 10.480 1.00 94.12 91 THR A O 1
ATOM 702 N N . ALA A 1 92 ? 1.779 0.664 8.565 1.00 94.25 92 ALA A N 1
ATOM 703 C CA . ALA A 1 92 ? 1.180 -0.655 8.407 1.00 94.25 92 ALA A CA 1
ATOM 704 C C . ALA A 1 92 ? 2.220 -1.647 7.862 1.00 94.25 92 ALA A C 1
ATOM 706 O O . ALA A 1 92 ? 2.951 -1.291 6.936 1.00 94.25 92 ALA A O 1
ATOM 707 N N . PRO A 1 93 ? 2.286 -2.885 8.390 1.00 94.44 93 PRO A N 1
ATOM 708 C CA . PRO A 1 93 ? 3.186 -3.909 7.859 1.00 94.44 93 PRO A CA 1
ATOM 709 C C . PRO A 1 93 ? 2.751 -4.384 6.468 1.00 94.44 93 PRO A C 1
ATOM 711 O O . PRO A 1 93 ? 3.586 -4.776 5.661 1.00 94.44 93 PRO A O 1
ATOM 714 N N . THR A 1 94 ? 1.445 -4.352 6.184 1.00 96.12 94 THR A N 1
ATOM 715 C CA . THR A 1 94 ? 0.883 -4.678 4.872 1.00 96.12 94 THR A CA 1
ATOM 716 C C . THR A 1 94 ? -0.272 -3.752 4.520 1.00 96.12 94 THR A C 1
ATOM 718 O O . THR A 1 94 ? -1.006 -3.299 5.399 1.00 96.12 94 THR A O 1
ATOM 721 N N . ILE A 1 95 ? -0.448 -3.487 3.226 1.00 96.50 95 ILE A N 1
ATOM 722 C CA . ILE A 1 95 ? -1.609 -2.775 2.674 1.00 96.50 95 ILE A CA 1
ATOM 723 C C . ILE A 1 95 ? -2.073 -3.564 1.455 1.00 96.50 95 ILE A C 1
ATOM 725 O O . ILE A 1 95 ? -1.266 -3.810 0.567 1.00 96.50 95 ILE A O 1
ATOM 729 N N . THR A 1 96 ? -3.343 -3.967 1.393 1.00 96.19 96 THR A N 1
ATOM 730 C CA . THR A 1 96 ? -3.872 -4.796 0.295 1.00 96.19 96 THR A CA 1
ATOM 731 C C . THR A 1 96 ? -5.239 -4.287 -0.153 1.00 96.19 96 THR A C 1
ATOM 733 O O . THR A 1 96 ? -6.118 -4.053 0.673 1.00 96.19 96 THR A O 1
ATOM 736 N N . SER A 1 97 ? -5.436 -4.117 -1.463 1.00 95.81 97 SER A N 1
ATOM 737 C CA . SER A 1 97 ? -6.753 -3.793 -2.033 1.00 95.81 97 SER A CA 1
ATOM 738 C C . SER A 1 97 ? -7.699 -4.997 -1.959 1.00 95.81 97 SER A C 1
ATOM 740 O O . SER A 1 97 ? -7.255 -6.110 -2.220 1.00 95.81 97 SER A O 1
ATOM 742 N N . GLY A 1 98 ? -9.000 -4.787 -1.740 1.00 93.50 98 GLY A N 1
ATOM 743 C CA . GLY A 1 98 ? -9.984 -5.871 -1.559 1.00 93.50 98 GLY A CA 1
ATOM 744 C C . GLY A 1 98 ? -10.284 -6.776 -2.770 1.00 93.50 98 GLY A C 1
ATOM 745 O O . GLY A 1 98 ? -11.103 -7.681 -2.651 1.00 93.50 98 GLY A O 1
ATOM 746 N N . GLY A 1 99 ? -9.668 -6.555 -3.937 1.00 91.62 99 GLY A N 1
ATOM 747 C CA . GLY A 1 99 ? -9.824 -7.443 -5.098 1.00 91.62 99 GLY A CA 1
ATOM 748 C C . GLY A 1 99 ? -9.107 -8.789 -4.918 1.00 91.62 99 GLY A C 1
ATOM 749 O O . GLY A 1 99 ? -8.104 -8.864 -4.215 1.00 91.62 99 GLY A O 1
ATOM 750 N N . ASN A 1 100 ? -9.574 -9.843 -5.600 1.00 91.69 100 ASN A N 1
ATOM 751 C CA . ASN A 1 100 ? -8.925 -11.160 -5.603 1.00 91.69 100 ASN A CA 1
ATOM 752 C C . ASN A 1 100 ? -8.608 -11.617 -7.047 1.00 91.69 100 ASN A C 1
ATOM 754 O O . ASN A 1 100 ? -9.542 -11.952 -7.777 1.00 91.69 100 ASN A O 1
ATOM 758 N N . PRO A 1 101 ? -7.333 -11.622 -7.494 1.00 92.19 101 PRO A N 1
ATOM 759 C CA . PRO A 1 101 ? -6.140 -11.210 -6.751 1.00 92.19 101 PRO A CA 1
ATOM 760 C C . PRO A 1 101 ? -6.038 -9.681 -6.605 1.00 92.19 101 PRO A C 1
ATOM 762 O O . PRO A 1 101 ? -6.530 -8.961 -7.488 1.00 92.19 101 PRO A O 1
ATOM 765 N N . PRO A 1 102 ? -5.356 -9.172 -5.559 1.00 95.38 102 PRO A N 1
ATOM 766 C CA . PRO A 1 102 ? -5.289 -7.743 -5.276 1.00 95.38 102 PRO A CA 1
ATOM 767 C C . PRO A 1 102 ? -4.712 -6.962 -6.458 1.00 95.38 102 PRO A C 1
ATOM 769 O O . PRO A 1 102 ? -3.776 -7.398 -7.133 1.00 95.38 102 PRO A O 1
ATOM 772 N N . ALA A 1 103 ? -5.309 -5.807 -6.743 1.00 96.94 103 ALA A N 1
ATOM 773 C CA . ALA A 1 103 ? -4.817 -4.888 -7.764 1.00 96.94 103 ALA A CA 1
ATOM 774 C C . ALA A 1 103 ? -3.648 -4.038 -7.250 1.00 96.94 103 ALA A C 1
ATOM 776 O O . ALA A 1 103 ? -2.831 -3.594 -8.054 1.00 96.94 103 ALA A O 1
ATOM 777 N N . PHE A 1 104 ? -3.577 -3.846 -5.930 1.00 97.62 104 PHE A N 1
ATOM 778 C CA . PHE A 1 104 ? -2.533 -3.122 -5.216 1.00 97.62 104 PHE A CA 1
ATOM 779 C C . PHE A 1 104 ? -2.151 -3.877 -3.936 1.00 97.62 104 PHE A C 1
ATOM 781 O O . PHE A 1 104 ? -3.040 -4.279 -3.174 1.00 97.62 104 PHE A O 1
ATOM 788 N N . SER A 1 105 ? -0.853 -4.038 -3.678 1.00 97.31 105 SER A N 1
ATOM 789 C CA . SER A 1 105 ? -0.349 -4.568 -2.407 1.00 97.31 105 SER A CA 1
ATOM 790 C C . SER A 1 105 ? 1.026 -4.012 -2.030 1.00 97.31 105 SER A C 1
ATOM 792 O O . SER A 1 105 ? 1.905 -3.924 -2.888 1.00 97.31 105 SER A O 1
ATOM 794 N N . LEU A 1 106 ? 1.222 -3.732 -0.742 1.00 97.44 106 LEU A N 1
ATOM 795 C CA . LEU A 1 106 ? 2.511 -3.492 -0.093 1.00 97.44 106 LEU A CA 1
ATOM 796 C C . LEU A 1 106 ? 2.744 -4.589 0.951 1.00 97.44 106 LEU A C 1
ATOM 798 O O . LEU A 1 106 ? 1.888 -4.801 1.813 1.00 97.44 106 LEU A O 1
ATOM 802 N N . THR A 1 107 ? 3.876 -5.279 0.865 1.00 96.50 107 THR A N 1
ATOM 803 C CA . THR A 1 107 ? 4.272 -6.363 1.779 1.00 96.50 107 THR A CA 1
ATOM 804 C C . THR A 1 107 ? 5.359 -5.906 2.764 1.00 96.50 107 THR A C 1
ATOM 806 O O . THR A 1 107 ? 5.998 -4.876 2.526 1.00 96.50 107 THR A O 1
ATOM 809 N N . PRO A 1 108 ? 5.614 -6.649 3.863 1.00 96.81 108 PRO A N 1
ATOM 810 C CA . PRO A 1 108 ? 6.526 -6.196 4.919 1.00 96.81 108 PRO A CA 1
ATOM 811 C C . PRO A 1 108 ? 7.993 -6.097 4.478 1.00 96.81 108 PRO A C 1
ATOM 813 O O . PRO A 1 108 ? 8.756 -5.325 5.047 1.00 96.81 108 PRO A O 1
ATOM 816 N N . ASP A 1 109 ? 8.388 -6.852 3.451 1.00 96.12 109 ASP A N 1
ATOM 817 C CA . ASP A 1 109 ? 9.702 -6.786 2.797 1.00 96.12 109 ASP A CA 1
ATOM 818 C C . ASP A 1 109 ? 9.837 -5.591 1.830 1.00 96.12 109 ASP A C 1
ATOM 820 O O . ASP A 1 109 ? 10.860 -5.438 1.166 1.00 96.12 109 ASP A O 1
ATOM 824 N N . GLY A 1 110 ? 8.819 -4.727 1.746 1.00 9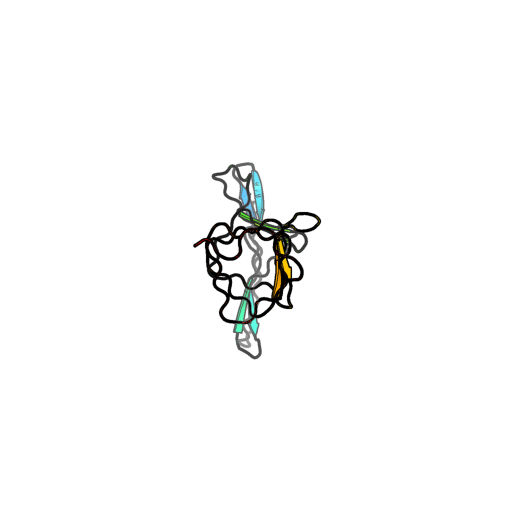5.12 110 GLY A N 1
ATOM 825 C CA . GLY A 1 110 ? 8.837 -3.499 0.953 1.00 95.12 110 GLY A CA 1
ATOM 826 C C . GLY A 1 110 ? 8.442 -3.680 -0.512 1.00 95.12 110 GLY A C 1
ATOM 827 O O . GLY A 1 110 ? 8.547 -2.731 -1.293 1.00 95.12 110 GLY A O 1
ATOM 828 N N . ARG A 1 111 ? 7.966 -4.865 -0.920 1.00 95.81 111 ARG A N 1
ATOM 829 C CA . ARG A 1 111 ? 7.511 -5.084 -2.296 1.00 95.81 111 ARG A CA 1
ATOM 830 C C . ARG A 1 111 ? 6.169 -4.391 -2.531 1.00 95.81 111 ARG A C 1
ATOM 832 O O . ARG A 1 111 ? 5.144 -4.739 -1.949 1.00 95.81 111 ARG A O 1
ATOM 839 N N . LEU A 1 112 ? 6.177 -3.456 -3.477 1.00 96.19 112 LEU A N 1
ATOM 840 C CA . LEU A 1 112 ? 4.983 -2.836 -4.041 1.00 96.19 112 LEU A CA 1
ATOM 841 C C . LEU A 1 112 ? 4.555 -3.584 -5.312 1.00 96.19 112 LEU A C 1
ATOM 843 O O . LEU A 1 112 ? 5.358 -3.779 -6.223 1.00 96.19 112 LEU A O 1
ATOM 847 N N . THR A 1 113 ? 3.288 -3.991 -5.396 1.00 96.44 113 THR A N 1
ATOM 848 C CA . THR A 1 113 ? 2.675 -4.537 -6.620 1.00 96.44 113 THR A CA 1
ATOM 849 C C . THR A 1 113 ? 1.458 -3.701 -6.989 1.00 96.44 113 THR A C 1
ATOM 851 O O . THR A 1 113 ? 0.602 -3.462 -6.141 1.00 96.44 113 THR A O 1
ATOM 854 N N . ALA A 1 114 ? 1.369 -3.279 -8.250 1.00 97.31 114 ALA A N 1
ATOM 855 C CA . ALA A 1 114 ? 0.238 -2.530 -8.788 1.00 97.31 114 ALA A CA 1
ATOM 856 C C . ALA A 1 114 ? -0.049 -2.972 -10.232 1.00 97.31 114 ALA A C 1
ATOM 858 O O . ALA A 1 114 ? 0.866 -3.007 -11.052 1.00 97.31 114 ALA A O 1
ATOM 859 N N . LYS A 1 115 ? -1.305 -3.322 -10.546 1.00 95.69 115 LYS A N 1
ATOM 860 C CA . LYS A 1 115 ? -1.697 -3.788 -11.895 1.00 95.69 115 LYS A CA 1
ATOM 861 C C . LYS A 1 115 ? -1.900 -2.649 -12.898 1.00 95.69 115 LYS A C 1
ATOM 863 O O . LYS A 1 115 ? -1.504 -2.784 -14.044 1.00 95.69 115 LYS A O 1
ATOM 868 N N . ASN A 1 116 ? -2.500 -1.546 -12.452 1.00 94.50 116 ASN A N 1
ATOM 869 C CA . ASN A 1 116 ? -2.868 -0.396 -13.283 1.00 94.50 116 ASN A CA 1
ATOM 870 C C . ASN A 1 116 ? -2.315 0.891 -12.653 1.00 94.50 116 ASN A C 1
ATOM 872 O O . ASN A 1 116 ? -3.076 1.729 -12.174 1.00 94.50 116 ASN A O 1
ATOM 876 N N . ALA A 1 117 ? -0.988 0.994 -12.556 1.00 96.00 117 ALA A N 1
ATOM 877 C CA . ALA A 1 117 ? -0.330 2.175 -12.006 1.00 96.00 117 ALA A CA 1
ATOM 878 C C . ALA A 1 117 ? -0.171 3.260 -13.081 1.00 96.00 117 ALA A C 1
ATOM 880 O O . ALA A 1 117 ? 0.402 2.995 -14.135 1.00 96.00 117 ALA A O 1
ATOM 881 N N . ASP A 1 118 ? -0.630 4.47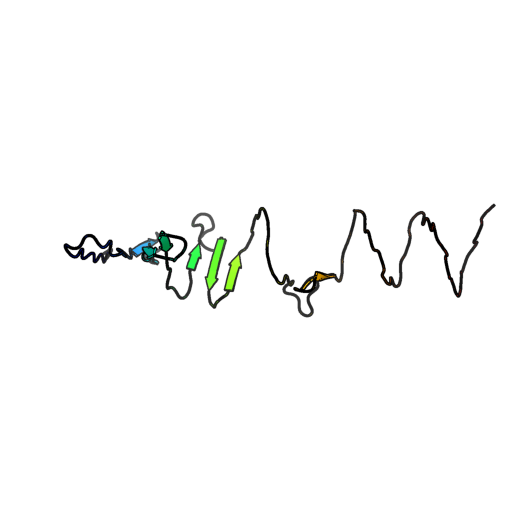4 -12.780 1.00 96.69 118 ASP A N 1
ATOM 882 C CA . ASP A 1 118 ? -0.328 5.689 -13.538 1.00 96.69 118 ASP A CA 1
ATOM 883 C C . ASP A 1 118 ? 0.591 6.574 -12.684 1.00 96.69 118 ASP A C 1
ATOM 885 O O . ASP A 1 118 ? 0.232 6.966 -11.571 1.00 96.69 118 ASP A O 1
ATOM 889 N N . ILE A 1 119 ? 1.812 6.815 -13.167 1.00 96.19 119 ILE A N 1
ATOM 890 C CA . ILE A 1 119 ? 2.847 7.563 -12.450 1.00 96.19 119 ILE A CA 1
ATOM 891 C C . ILE A 1 119 ? 3.189 8.801 -13.273 1.00 96.19 119 ILE A C 1
ATOM 893 O O . ILE A 1 119 ? 3.928 8.730 -14.250 1.00 96.19 119 ILE A O 1
ATOM 897 N N . SER A 1 120 ? 2.679 9.950 -12.838 1.00 96.44 120 SER A N 1
ATOM 898 C CA . SER A 1 120 ? 2.931 11.253 -13.468 1.00 96.44 120 SER A CA 1
ATOM 899 C C . SER A 1 120 ? 4.229 11.926 -13.005 1.00 96.44 120 SER A C 1
ATOM 901 O O . SER A 1 120 ? 4.631 12.953 -13.550 1.00 96.44 120 SER A O 1
ATOM 903 N N . GLY A 1 121 ? 4.870 11.371 -11.973 1.00 96.44 121 GLY A N 1
ATOM 904 C CA . GLY A 1 121 ? 6.125 11.858 -11.410 1.00 96.44 121 GLY A CA 1
ATOM 905 C C . GLY A 1 121 ? 7.358 11.128 -11.945 1.00 96.44 121 GLY A C 1
ATOM 906 O O . GLY A 1 121 ? 7.313 10.386 -12.921 1.00 96.44 121 GLY A O 1
ATOM 907 N N . ASN A 1 122 ? 8.485 11.325 -11.261 1.00 96.62 122 ASN A N 1
ATOM 908 C CA . ASN A 1 122 ? 9.726 10.626 -11.577 1.00 96.62 122 ASN A CA 1
ATOM 909 C C . ASN A 1 122 ? 9.760 9.224 -10.950 1.00 96.62 122 ASN A C 1
ATOM 911 O O . ASN A 1 122 ? 9.414 9.056 -9.779 1.00 96.62 122 ASN A O 1
ATOM 915 N N . VAL A 1 123 ? 10.278 8.247 -11.693 1.00 96.62 123 VAL A N 1
ATOM 916 C CA . VAL A 1 123 ? 10.596 6.907 -11.188 1.00 96.62 123 VAL A CA 1
ATOM 917 C C . VAL A 1 123 ? 12.113 6.756 -11.160 1.00 96.62 123 VAL A C 1
ATOM 919 O O . VAL A 1 123 ? 12.762 6.758 -12.202 1.00 96.62 123 VAL A O 1
ATOM 922 N N . ASN A 1 124 ? 12.686 6.609 -9.964 1.00 97.00 124 ASN A N 1
ATOM 923 C CA . ASN A 1 124 ? 14.102 6.292 -9.792 1.00 97.00 124 ASN A CA 1
ATOM 924 C C . ASN A 1 124 ? 14.259 4.795 -9.491 1.00 97.00 124 ASN A C 1
ATOM 926 O O . ASN A 1 124 ? 13.773 4.320 -8.465 1.00 97.00 124 ASN A O 1
ATOM 930 N N . ALA A 1 125 ? 14.928 4.061 -10.380 1.00 96.50 125 ALA A N 1
ATOM 931 C CA . ALA A 1 125 ? 15.163 2.630 -10.245 1.00 96.50 125 ALA A CA 1
ATOM 932 C C . ALA A 1 125 ? 16.639 2.302 -10.505 1.00 96.50 125 ALA A C 1
ATOM 934 O O . ALA A 1 125 ? 17.187 2.645 -11.549 1.00 96.50 125 ALA A O 1
ATOM 935 N N . ASN A 1 126 ? 17.267 1.587 -9.569 1.00 97.25 126 ASN A N 1
ATOM 936 C CA . ASN A 1 126 ? 18.656 1.127 -9.708 1.00 97.25 126 ASN A CA 1
ATOM 937 C C . ASN A 1 126 ? 18.771 -0.141 -10.570 1.00 97.25 126 ASN A C 1
ATOM 939 O O . ASN A 1 126 ? 19.839 -0.457 -11.085 1.00 97.25 126 ASN A O 1
ATOM 943 N N . SER A 1 127 ? 17.679 -0.899 -10.682 1.00 96.88 127 SER A N 1
ATOM 944 C CA . SER A 1 127 ? 17.566 -2.097 -11.512 1.00 96.88 127 SER A CA 1
ATOM 945 C C . SER A 1 127 ? 16.092 -2.401 -11.777 1.00 96.88 127 SER A C 1
ATOM 947 O O . SER A 1 127 ? 15.213 -1.920 -11.058 1.00 96.88 127 SER A O 1
ATOM 949 N N . GLY A 1 128 ? 15.814 -3.193 -12.807 1.00 95.62 128 GLY A N 1
ATOM 950 C CA . GLY A 1 128 ? 14.459 -3.614 -13.129 1.00 95.62 128 GLY A CA 1
ATOM 951 C C . GLY A 1 128 ? 14.376 -4.282 -14.491 1.00 95.62 128 GLY A C 1
ATOM 952 O O . GLY A 1 128 ? 15.335 -4.294 -15.260 1.00 95.62 128 GLY A O 1
ATOM 953 N N . THR A 1 129 ? 13.204 -4.833 -14.780 1.00 96.94 129 THR A N 1
ATOM 954 C CA . THR A 1 129 ? 12.834 -5.297 -16.117 1.00 96.94 129 THR A CA 1
ATOM 955 C C . THR A 1 129 ? 11.517 -4.640 -16.484 1.00 96.94 129 THR A C 1
ATOM 957 O O . THR A 1 129 ? 10.644 -4.469 -15.633 1.00 96.94 129 THR A O 1
ATOM 960 N N . LEU A 1 130 ? 11.393 -4.231 -17.740 1.00 96.81 130 LEU A N 1
ATOM 961 C CA . LEU A 1 130 ? 10.174 -3.646 -18.266 1.00 96.81 130 LEU A CA 1
ATOM 962 C C . LEU A 1 130 ? 9.814 -4.393 -19.546 1.00 96.81 130 LEU A C 1
ATOM 964 O O . LEU A 1 130 ? 10.677 -4.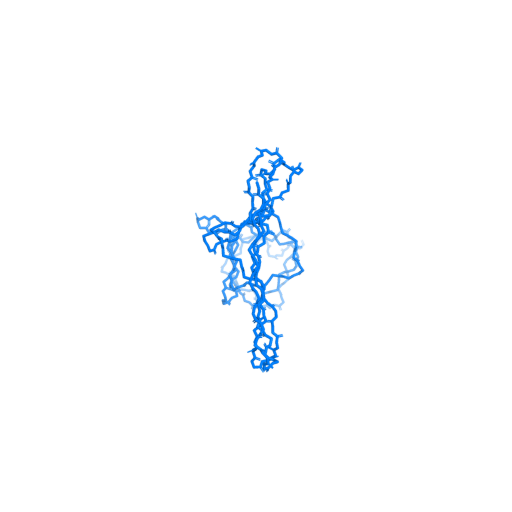634 -20.387 1.00 96.81 130 LEU A O 1
ATOM 968 N N . ASN A 1 131 ? 8.545 -4.760 -19.680 1.00 97.56 131 ASN A N 1
ATOM 969 C CA . ASN A 1 131 ? 8.025 -5.467 -20.845 1.00 97.56 131 ASN A CA 1
ATOM 970 C C . ASN A 1 131 ? 6.995 -4.577 -21.533 1.00 97.56 131 ASN A C 1
ATOM 972 O O . ASN A 1 131 ? 6.199 -3.939 -20.847 1.00 97.56 131 ASN A O 1
ATOM 976 N N . ASN A 1 132 ? 6.989 -4.570 -22.868 1.00 97.25 132 ASN A N 1
ATOM 977 C CA . ASN A 1 132 ? 6.020 -3.822 -23.678 1.00 97.25 132 ASN A CA 1
ATOM 978 C C . ASN A 1 132 ? 5.976 -2.322 -23.338 1.00 97.25 132 ASN A C 1
ATOM 980 O O . ASN A 1 132 ? 4.912 -1.745 -23.127 1.00 97.25 132 ASN A O 1
ATOM 984 N N . VAL A 1 133 ? 7.151 -1.697 -23.248 1.00 97.06 133 VAL A N 1
ATOM 985 C CA . VAL A 1 133 ? 7.261 -0.264 -22.957 1.00 97.06 133 VAL A CA 1
ATOM 986 C C . VAL A 1 133 ? 7.141 0.541 -24.238 1.00 97.06 133 VAL A C 1
ATOM 988 O O . VAL A 1 133 ? 7.922 0.349 -25.167 1.00 97.06 133 VAL A O 1
ATOM 991 N N . THR A 1 134 ? 6.238 1.516 -24.227 1.00 96.88 134 THR A N 1
ATOM 992 C CA . THR A 1 134 ? 6.197 2.583 -25.226 1.00 96.88 134 THR A CA 1
ATOM 993 C C . THR A 1 134 ? 6.811 3.846 -24.637 1.00 96.88 134 THR A C 1
ATOM 995 O O . THR A 1 134 ? 6.379 4.324 -23.589 1.00 96.88 134 THR A O 1
ATOM 998 N N . ILE A 1 135 ? 7.802 4.413 -25.324 1.00 96.75 135 ILE A N 1
ATOM 999 C CA . ILE A 1 135 ? 8.379 5.714 -24.980 1.00 96.75 135 ILE A CA 1
ATOM 1000 C C . ILE A 1 135 ? 7.818 6.732 -25.970 1.00 96.75 135 ILE A C 1
ATOM 1002 O O . ILE A 1 135 ? 8.219 6.765 -27.127 1.00 96.75 135 ILE A O 1
ATOM 1006 N N . ASN A 1 136 ? 6.871 7.554 -25.516 1.00 96.81 136 ASN A N 1
ATOM 1007 C CA . ASN A 1 136 ? 6.179 8.519 -26.383 1.00 96.81 136 ASN A CA 1
ATOM 1008 C C . ASN A 1 136 ? 7.046 9.726 -26.783 1.00 96.81 136 ASN A C 1
ATOM 1010 O O . ASN A 1 136 ? 6.681 10.480 -27.680 1.00 96.81 136 ASN A O 1
ATOM 1014 N N . GLN A 1 137 ? 8.154 9.950 -26.076 1.00 95.62 137 GLN A N 1
ATOM 1015 C CA . GLN A 1 137 ? 9.065 11.073 -26.291 1.00 95.62 137 GLN A CA 1
ATOM 1016 C C . GLN A 1 137 ? 10.515 10.571 -26.334 1.00 95.62 137 GLN A C 1
ATOM 1018 O O . GLN A 1 137 ? 10.806 9.500 -26.856 1.00 95.62 137 GLN A O 1
ATOM 1023 N N . ASN A 1 138 ? 11.445 11.346 -25.786 1.00 95.12 138 ASN A N 1
ATOM 1024 C CA . ASN A 1 138 ? 12.863 11.044 -25.839 1.00 95.12 138 ASN A CA 1
ATOM 1025 C C . ASN A 1 138 ? 13.273 10.105 -24.701 1.00 95.12 138 ASN A C 1
ATOM 1027 O O . ASN A 1 138 ? 12.870 10.281 -23.551 1.00 95.12 138 ASN A O 1
ATOM 1031 N N . CYS A 1 139 ? 14.161 9.162 -25.012 1.00 95.75 139 CYS A N 1
ATOM 1032 C CA . CYS A 1 139 ? 14.909 8.383 -24.032 1.00 95.75 139 CYS A CA 1
ATOM 1033 C C . CYS A 1 139 ? 16.377 8.818 -24.073 1.00 95.75 139 CYS A C 1
ATOM 1035 O O . CYS A 1 139 ? 16.965 8.905 -25.151 1.00 95.75 139 CYS A O 1
ATOM 1037 N N . ARG A 1 140 ? 16.988 9.078 -22.913 1.00 96.62 140 ARG A N 1
ATOM 1038 C CA . ARG A 1 140 ? 18.425 9.361 -22.813 1.00 96.62 140 ARG A CA 1
ATOM 1039 C C . ARG A 1 140 ? 19.127 8.212 -22.105 1.00 96.62 140 ARG A C 1
ATOM 1041 O O . ARG A 1 140 ? 18.924 8.001 -20.914 1.00 96.62 140 ARG A O 1
ATOM 1048 N N . ILE A 1 141 ? 20.007 7.524 -22.825 1.00 96.94 141 ILE A N 1
ATOM 1049 C CA . ILE A 1 141 ? 20.824 6.434 -22.290 1.00 96.94 141 ILE A CA 1
ATOM 1050 C C . ILE A 1 141 ? 22.244 6.964 -22.100 1.00 96.94 141 ILE A C 1
ATOM 1052 O O . ILE A 1 141 ? 22.933 7.276 -23.065 1.00 96.94 141 ILE A O 1
ATOM 1056 N N . LEU A 1 142 ? 22.663 7.109 -20.842 1.00 97.88 142 LEU A N 1
ATOM 1057 C CA . LEU A 1 142 ? 24.015 7.569 -20.496 1.00 97.88 142 LEU A CA 1
ATOM 1058 C C . LEU A 1 142 ? 25.060 6.443 -20.548 1.00 97.88 142 LEU A C 1
ATOM 1060 O O . LEU A 1 142 ? 26.255 6.715 -20.584 1.00 97.88 142 LEU A O 1
ATOM 1064 N N . GLY A 1 143 ? 24.604 5.191 -20.496 1.00 97.06 143 GLY A N 1
ATOM 1065 C CA . GLY A 1 143 ? 25.443 3.998 -20.506 1.00 97.06 143 GLY A CA 1
ATOM 1066 C C . GLY A 1 143 ? 25.373 3.237 -21.827 1.00 97.06 143 GLY A C 1
ATOM 1067 O O . GLY A 1 143 ? 25.195 3.805 -22.901 1.00 97.06 143 GLY A O 1
ATOM 1068 N N . LYS A 1 144 ? 25.505 1.913 -21.738 1.00 97.56 144 LYS A N 1
ATOM 1069 C CA . LYS A 1 144 ? 25.433 1.011 -22.888 1.00 97.56 144 LYS A CA 1
ATOM 1070 C C . LYS A 1 144 ? 23.990 0.569 -23.138 1.00 97.56 144 LYS A C 1
ATOM 1072 O O . LYS A 1 144 ? 23.345 0.055 -22.230 1.00 97.56 144 LYS A O 1
ATOM 1077 N N . LEU A 1 145 ? 23.532 0.699 -24.382 1.00 96.25 145 LEU A N 1
ATOM 1078 C CA . LEU A 1 145 ? 22.335 0.024 -24.883 1.00 96.25 145 LEU A CA 1
ATOM 1079 C C . LEU A 1 145 ? 22.753 -1.293 -25.547 1.00 96.25 145 LEU A C 1
ATOM 1081 O O . LEU A 1 145 ? 23.601 -1.292 -26.437 1.00 96.25 145 LEU A O 1
ATOM 1085 N N . SER A 1 146 ? 22.161 -2.404 -25.112 1.00 97.19 146 SER A N 1
ATOM 1086 C CA . SER A 1 146 ? 22.282 -3.704 -25.776 1.00 97.19 146 SER A CA 1
ATOM 1087 C C . SER A 1 146 ? 20.932 -4.065 -26.375 1.00 97.19 146 SER A C 1
ATOM 1089 O O . SER A 1 146 ? 19.935 -4.085 -25.657 1.00 97.19 146 SER A O 1
ATOM 1091 N N . ALA A 1 147 ? 20.903 -4.362 -27.669 1.00 96.56 147 ALA A N 1
ATOM 1092 C CA . ALA A 1 147 ? 19.690 -4.730 -28.383 1.00 96.56 147 ALA A CA 1
ATOM 1093 C C . ALA A 1 147 ? 19.984 -5.889 -29.336 1.00 96.56 147 ALA A C 1
ATOM 1095 O O . ALA A 1 147 ? 20.992 -5.873 -30.039 1.00 96.56 147 ALA A O 1
ATOM 1096 N N . ASN A 1 148 ? 19.095 -6.882 -29.355 1.00 97.88 148 ASN A N 1
ATOM 1097 C CA . ASN A 1 148 ? 19.189 -8.004 -30.290 1.00 97.88 148 ASN A CA 1
ATOM 1098 C C . ASN A 1 148 ? 18.608 -7.639 -31.662 1.00 97.88 148 ASN A C 1
ATOM 1100 O O . ASN A 1 148 ? 19.103 -8.101 -32.684 1.00 97.88 148 ASN A O 1
ATOM 1104 N N . GLN A 1 149 ? 17.552 -6.821 -31.680 1.00 96.31 149 GLN A N 1
ATOM 1105 C CA . GLN A 1 149 ? 16.873 -6.343 -32.880 1.00 96.31 149 GLN A CA 1
ATOM 1106 C C . GLN A 1 149 ? 16.427 -4.900 -32.656 1.00 96.31 149 GLN A C 1
ATOM 1108 O O . GLN A 1 149 ? 16.003 -4.540 -31.557 1.00 96.31 149 GLN A O 1
ATOM 1113 N N . ILE A 1 150 ? 16.544 -4.085 -33.699 1.00 95.00 150 ILE A N 1
ATOM 1114 C CA . ILE A 1 150 ? 16.025 -2.721 -33.756 1.00 95.00 150 ILE A CA 1
ATOM 1115 C C . ILE A 1 150 ? 15.284 -2.614 -35.083 1.00 95.00 150 ILE A C 1
ATOM 1117 O O . ILE A 1 150 ? 15.849 -2.937 -36.127 1.00 95.00 150 ILE A O 1
ATOM 1121 N N . GLU A 1 151 ? 14.028 -2.192 -35.033 1.00 94.19 151 GLU A N 1
ATOM 1122 C CA . GLU A 1 151 ? 13.205 -1.952 -36.214 1.00 94.19 151 GLU A CA 1
ATOM 1123 C C . GLU A 1 151 ? 12.960 -0.446 -36.351 1.00 94.19 151 GLU A C 1
ATOM 1125 O O . GLU A 1 151 ? 12.462 0.193 -35.424 1.00 94.19 151 GLU A O 1
ATOM 1130 N N . GLY A 1 152 ? 13.342 0.115 -37.500 1.00 92.88 152 GLY A N 1
ATOM 1131 C CA . GLY A 1 152 ? 13.246 1.544 -37.800 1.00 92.88 152 GLY A CA 1
ATOM 1132 C C . GLY A 1 152 ? 14.601 2.233 -37.988 1.00 92.88 152 GLY A C 1
ATOM 1133 O O . GLY A 1 152 ? 15.665 1.626 -37.859 1.00 92.88 152 GLY A O 1
ATOM 1134 N N . ASP A 1 153 ? 14.548 3.524 -38.311 1.00 90.44 153 ASP A N 1
ATOM 1135 C CA . ASP A 1 153 ? 15.736 4.346 -38.541 1.00 90.44 153 ASP A CA 1
ATOM 1136 C C . ASP A 1 153 ? 16.414 4.688 -37.205 1.00 90.44 153 ASP A C 1
ATOM 1138 O O . ASP A 1 153 ? 15.810 5.300 -36.325 1.00 90.44 153 ASP A O 1
ATOM 1142 N N . ILE A 1 154 ? 17.693 4.334 -37.051 1.00 87.62 154 ILE A N 1
ATOM 1143 C CA . ILE A 1 154 ? 18.473 4.655 -35.836 1.00 87.62 154 ILE A CA 1
ATOM 1144 C C . ILE A 1 154 ? 18.906 6.126 -35.832 1.00 87.62 154 ILE A C 1
ATOM 1146 O O . ILE A 1 154 ? 19.041 6.752 -34.782 1.00 87.62 154 ILE A O 1
ATOM 1150 N N . VAL A 1 155 ? 19.122 6.684 -37.019 1.00 85.56 155 VAL A N 1
ATOM 1151 C CA . VAL A 1 155 ? 19.480 8.083 -37.223 1.00 85.56 155 VAL A CA 1
ATOM 1152 C C . VAL A 1 155 ? 18.680 8.580 -38.413 1.00 85.56 155 VAL A C 1
ATOM 1154 O O . VAL A 1 155 ? 18.817 8.049 -39.513 1.00 85.56 155 VAL A O 1
ATOM 1157 N N . LYS A 1 156 ? 17.871 9.617 -38.198 1.00 71.62 156 LYS A N 1
ATOM 1158 C CA . LYS A 1 156 ? 17.345 10.443 -39.284 1.00 71.62 156 LYS A CA 1
ATOM 1159 C C . LYS A 1 156 ? 18.240 11.673 -39.386 1.00 71.62 156 LYS A C 1
ATOM 1161 O O . LYS A 1 156 ? 18.310 12.446 -38.431 1.00 71.62 156 LYS A O 1
ATOM 1166 N N . THR A 1 157 ? 18.976 11.780 -40.489 1.00 60.31 157 THR A N 1
ATOM 1167 C CA . THR A 1 157 ? 19.716 12.992 -40.874 1.00 60.31 157 THR A CA 1
ATOM 1168 C C . THR A 1 157 ? 18.770 14.043 -41.417 1.00 60.31 157 THR A C 1
ATOM 1170 O O . THR A 1 157 ? 17.882 13.641 -42.206 1.00 60.31 157 THR A O 1
#

Foldseek 3Di:
DKDKDWDDDDDPPPDDDFIWIWIWDADPVGRIDTPATGWDWD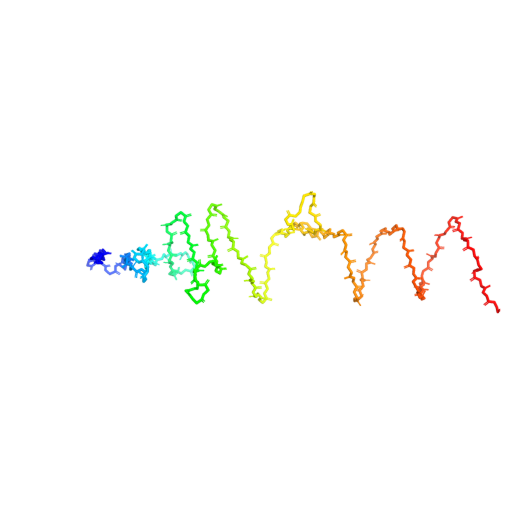QDPVGTDIDGDDDDQKDFQADVVVVSPATQWIDHDNDIDHDDDDDPDDDDQKDFDPDVVTQWIAHNVGDTHHPDDDDPDDDDDPDDDDDPDDDPDDDDDPDDDDDPDDPDDPDDD

Sequence (157 aa):
AIQQIQKVQVDTNNNLNSMWAVKLQQMQDGRLYIAGIGAGIENTPDGMQSQVLLAADRIAMINPANGNTKPMFVGQGDQIFMNEVFLKYLTAPTITSGGNPPAFSLTPDGRLTAKNADISGNVNANSGTLNNVTINQNCRILGKLSANQIEGDIVKT